Protein AF-A0A8X6MTG9-F1 (afdb_monomer_lite)

pLDDT: mean 82.73, std 16.09, range [35.12, 96.12]

Organism: Nephila pilipes (NCBI:txid299642)

Foldseek 3Di:
DDDDDPDDPDDDPPPPPPVCVVVDDDQDPVNLLVVQLVVLVVCVVVVPQLVVQVDPVNQVVVCVVPVPHDGDHSVCSVPVSVVVVVVVVVVVVCVVCPPFDWDKDKDWDADPVRFIKIWIWTDTPNDIDTDDIDGPRPDDPPPDPDD

Radius of gyration: 29.53 Å; chains: 1; bounding box: 69×65×100 Å

Structure (mmCIF, N/CA/C/O backbone):
data_AF-A0A8X6MTG9-F1
#
_entry.id   AF-A0A8X6MTG9-F1
#
loop_
_atom_site.group_PDB
_atom_site.id
_atom_site.type_symbol
_atom_site.label_atom_id
_atom_site.label_alt_id
_atom_site.label_comp_id
_atom_site.label_asym_id
_atom_site.label_entity_id
_atom_site.label_seq_id
_atom_site.pdbx_PDB_ins_code
_atom_site.Cartn_x
_atom_site.Cartn_y
_atom_site.Cartn_z
_atom_site.occupancy
_atom_site.B_iso_or_equiv
_atom_site.auth_seq_id
_atom_site.auth_comp_id
_atom_site.auth_asym_id
_atom_site.auth_atom_id
_atom_site.pdbx_PDB_model_num
ATOM 1 N N . MET A 1 1 ? 48.165 42.844 -64.597 1.00 48.34 1 MET A N 1
ATOM 2 C CA . MET A 1 1 ? 46.851 43.201 -64.030 1.00 48.34 1 MET A CA 1
ATOM 3 C C . MET A 1 1 ? 46.654 42.216 -62.898 1.00 48.34 1 MET A C 1
ATOM 5 O O . MET A 1 1 ? 46.800 41.034 -63.157 1.00 48.34 1 MET A O 1
ATOM 9 N N . MET 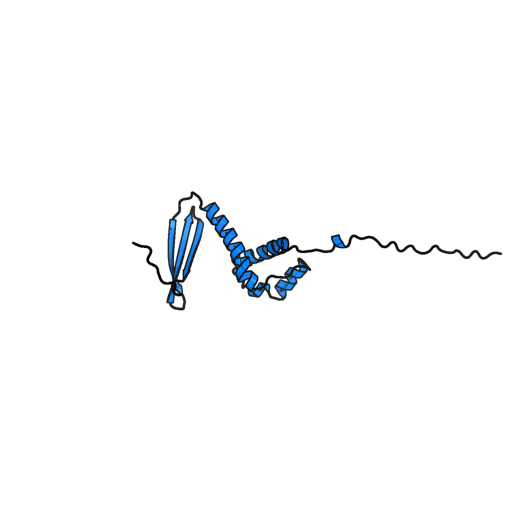A 1 2 ? 46.625 42.711 -61.663 1.00 45.50 2 MET A N 1
ATOM 10 C CA . MET A 1 2 ? 46.774 41.912 -60.443 1.00 45.50 2 MET A CA 1
ATOM 11 C C . MET A 1 2 ? 45.490 41.121 -60.178 1.00 45.50 2 MET A C 1
ATOM 13 O O . MET A 1 2 ? 44.421 41.724 -60.150 1.00 45.50 2 MET A O 1
ATOM 17 N N . ASP A 1 3 ? 45.612 39.810 -59.984 1.00 51.47 3 ASP A N 1
ATOM 18 C CA . ASP A 1 3 ? 44.542 38.969 -59.455 1.00 51.47 3 ASP A CA 1
ATOM 19 C C . ASP A 1 3 ? 44.603 39.057 -57.921 1.00 51.47 3 ASP A C 1
ATOM 21 O O . ASP A 1 3 ? 45.503 38.502 -57.291 1.00 51.47 3 ASP A O 1
ATOM 25 N N . GLU A 1 4 ? 43.699 39.836 -57.320 1.00 56.31 4 GLU A N 1
ATOM 26 C CA . GLU A 1 4 ? 43.497 39.862 -55.868 1.00 56.31 4 GLU A CA 1
ATOM 27 C C . GLU A 1 4 ? 42.765 38.584 -55.442 1.00 56.31 4 GLU A C 1
ATOM 29 O O . GLU A 1 4 ? 41.570 38.405 -55.682 1.00 56.31 4 GLU A O 1
ATOM 34 N N . GLU A 1 5 ? 43.504 37.684 -54.802 1.00 59.94 5 GLU A N 1
ATOM 35 C CA . GLU A 1 5 ? 42.965 36.522 -54.109 1.00 59.94 5 GLU A CA 1
ATOM 36 C C . GLU A 1 5 ? 42.205 37.012 -52.862 1.00 59.94 5 GLU A C 1
ATOM 38 O O . GLU A 1 5 ? 42.793 37.491 -51.891 1.00 59.94 5 GLU A O 1
ATOM 43 N N . VAL A 1 6 ? 40.871 36.970 -52.918 1.00 60.81 6 VAL A N 1
ATOM 44 C CA . VAL A 1 6 ? 39.993 37.369 -51.809 1.00 60.81 6 VAL A CA 1
ATOM 45 C C . VAL A 1 6 ? 40.037 36.282 -50.734 1.00 60.81 6 VAL A C 1
ATOM 47 O O . VAL A 1 6 ? 39.264 35.324 -50.769 1.00 60.81 6 VAL A O 1
ATOM 50 N N . ASP A 1 7 ? 40.954 36.439 -49.782 1.00 63.47 7 ASP A N 1
ATOM 51 C CA . ASP A 1 7 ? 41.062 35.595 -48.593 1.00 63.47 7 ASP A CA 1
ATOM 52 C C . ASP A 1 7 ? 39.815 35.783 -47.710 1.00 63.47 7 ASP A C 1
ATOM 54 O O . ASP A 1 7 ? 39.598 36.834 -47.096 1.00 63.47 7 ASP A O 1
ATOM 58 N N . GLN A 1 8 ? 38.931 34.782 -47.696 1.00 63.22 8 GLN A N 1
ATOM 59 C CA . GLN A 1 8 ? 37.778 34.794 -46.803 1.00 63.22 8 GLN A CA 1
ATOM 60 C C . GLN A 1 8 ? 38.242 34.466 -45.379 1.00 63.22 8 GLN A C 1
ATOM 62 O O . GLN A 1 8 ? 38.876 33.432 -45.165 1.00 63.22 8 GLN A O 1
ATOM 67 N N . PRO A 1 9 ? 37.891 35.289 -44.373 1.00 69.06 9 PRO A N 1
ATOM 68 C CA . PRO A 1 9 ? 38.322 35.047 -43.006 1.00 69.06 9 PRO A CA 1
ATOM 69 C C . PRO A 1 9 ? 37.755 33.718 -42.481 1.00 69.06 9 PRO A C 1
ATOM 71 O O . PRO A 1 9 ? 36.637 33.332 -42.841 1.00 69.06 9 PRO A O 1
ATOM 74 N N . PRO A 1 10 ? 38.482 33.026 -41.584 1.00 66.38 10 PRO A N 1
ATOM 75 C CA . PRO A 1 10 ? 38.075 31.724 -41.081 1.00 66.38 10 PRO A CA 1
ATOM 76 C C . PRO A 1 10 ? 36.700 31.807 -40.414 1.00 66.38 10 PRO A C 1
ATOM 78 O O . PRO A 1 10 ? 36.453 32.654 -39.549 1.00 66.38 10 PRO A O 1
ATOM 81 N N . VAL A 1 11 ? 35.805 30.897 -40.807 1.00 68.06 11 VAL A N 1
ATOM 82 C CA . VAL A 1 11 ? 34.475 30.746 -40.212 1.00 68.06 11 VAL A CA 1
ATOM 83 C C . VAL A 1 11 ? 34.642 30.477 -38.715 1.00 68.06 11 VAL A C 1
ATOM 85 O O . VAL A 1 11 ? 35.087 29.406 -38.301 1.00 68.06 11 VAL A O 1
ATOM 88 N N . LYS A 1 12 ? 34.289 31.458 -37.879 1.00 58.94 12 LYS A N 1
ATOM 89 C CA . LYS A 1 12 ? 34.270 31.293 -36.423 1.00 58.94 12 LYS A CA 1
ATOM 90 C C . LYS A 1 12 ? 33.113 30.369 -36.047 1.00 58.94 12 LYS A C 1
ATOM 92 O O . LYS A 1 12 ? 31.967 30.808 -35.986 1.00 58.94 12 LYS A O 1
ATOM 97 N N . ILE A 1 13 ? 33.411 29.104 -35.755 1.00 64.38 13 ILE A N 1
ATOM 98 C CA . ILE A 1 13 ? 32.462 28.219 -35.073 1.00 64.38 13 ILE A CA 1
ATOM 99 C C . ILE A 1 13 ? 32.323 28.740 -33.642 1.00 64.38 13 ILE A C 1
ATOM 101 O O . ILE A 1 13 ? 33.181 28.515 -32.790 1.00 64.38 13 ILE A O 1
ATOM 105 N N . GLN A 1 14 ? 31.257 29.493 -33.383 1.00 59.28 14 GLN A N 1
ATOM 106 C CA . GLN A 1 14 ? 30.886 29.862 -32.024 1.00 59.28 14 GLN A CA 1
ATOM 107 C C . GLN A 1 14 ? 30.313 28.616 -31.345 1.00 59.28 14 GLN A C 1
ATOM 109 O O . GLN A 1 14 ? 29.169 28.229 -31.578 1.00 59.28 14 GLN A O 1
ATOM 114 N N . CYS A 1 15 ? 31.124 27.968 -30.511 1.00 57.88 15 CYS A N 1
ATOM 115 C CA . CYS A 1 15 ? 30.634 26.978 -29.565 1.00 57.88 15 CYS A CA 1
ATOM 116 C C . CYS A 1 15 ? 29.654 27.691 -28.627 1.00 57.88 15 CYS A C 1
ATOM 118 O O . CYS A 1 15 ? 30.066 28.463 -27.764 1.00 57.88 15 CYS A O 1
ATOM 120 N N . LEU A 1 16 ? 28.352 27.482 -28.826 1.00 61.88 16 LEU A N 1
ATOM 121 C CA . LEU A 1 16 ? 27.335 27.917 -27.877 1.00 61.88 16 LEU A CA 1
ATOM 122 C C . LEU A 1 16 ? 27.675 27.277 -26.529 1.00 61.88 16 LEU A C 1
ATOM 124 O O . LEU A 1 16 ? 27.559 26.060 -26.380 1.00 61.88 16 LEU A O 1
ATOM 128 N N . GLU A 1 17 ? 28.070 28.084 -25.544 1.00 62.69 17 GLU A N 1
ATOM 129 C CA . GLU A 1 17 ? 28.156 27.675 -24.140 1.00 62.69 17 GLU A CA 1
ATOM 130 C C . GLU A 1 17 ? 26.734 27.460 -23.595 1.00 62.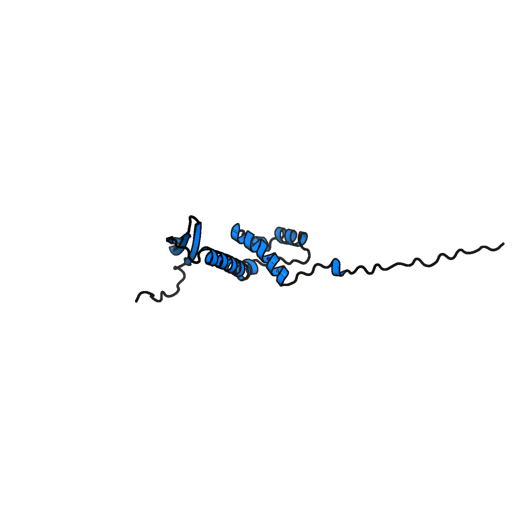69 17 GLU A C 1
ATOM 132 O O . GLU A 1 17 ? 26.223 28.158 -22.719 1.00 62.69 17 GLU A O 1
ATOM 137 N N . GLY A 1 18 ? 26.023 26.496 -24.175 1.00 64.06 18 GLY A N 1
ATOM 138 C CA . GLY A 1 18 ? 24.754 26.034 -23.668 1.00 64.06 18 GLY A CA 1
ATOM 139 C C . GLY A 1 18 ? 25.030 25.346 -22.346 1.00 64.06 18 GLY A C 1
ATOM 140 O O . GLY A 1 18 ? 25.657 24.294 -22.317 1.00 64.06 18 GLY A O 1
ATOM 141 N N . ASN A 1 19 ? 24.570 25.932 -21.244 1.00 69.31 19 ASN A N 1
ATOM 142 C CA . ASN A 1 19 ? 24.635 25.299 -19.936 1.00 69.31 19 ASN A CA 1
ATOM 143 C C . ASN A 1 19 ? 23.823 23.989 -19.964 1.00 69.31 19 ASN A C 1
ATOM 145 O O . ASN A 1 19 ? 22.620 23.991 -19.703 1.00 69.31 19 ASN A O 1
ATOM 149 N N . ILE A 1 20 ? 24.485 22.878 -20.311 1.00 75.94 20 ILE A N 1
ATOM 150 C CA . ILE A 1 20 ? 23.899 21.539 -20.493 1.00 75.94 20 ILE A CA 1
ATOM 151 C C . ILE A 1 20 ? 23.111 21.122 -19.246 1.00 75.94 20 ILE A C 1
ATOM 153 O O . ILE A 1 20 ? 22.115 20.411 -19.350 1.00 75.94 20 ILE A O 1
ATOM 157 N N . LYS A 1 21 ? 23.482 21.638 -18.064 1.00 68.69 21 LYS A N 1
ATOM 158 C CA . LYS A 1 21 ? 22.801 21.355 -16.794 1.00 68.69 21 LYS A CA 1
ATOM 159 C C . LYS A 1 21 ? 21.302 21.665 -16.833 1.00 68.69 21 LYS A C 1
ATOM 161 O O . LYS A 1 21 ? 20.559 20.974 -16.148 1.00 68.69 21 LYS A O 1
ATOM 166 N N . LYS A 1 22 ? 20.843 22.628 -17.648 1.00 64.50 22 LYS A N 1
ATOM 167 C CA . LYS A 1 22 ? 19.405 22.942 -17.785 1.00 64.50 22 LYS A CA 1
ATOM 168 C C . LYS A 1 22 ? 18.595 21.838 -18.477 1.00 64.50 22 LYS A C 1
ATOM 170 O O . LYS A 1 22 ? 17.380 21.806 -18.345 1.00 64.50 22 LYS A O 1
ATOM 175 N N . PHE A 1 23 ? 19.269 20.943 -19.195 1.00 70.69 23 PHE A N 1
ATOM 176 C CA . PHE A 1 23 ? 18.669 19.814 -19.907 1.00 70.69 23 PHE A CA 1
ATOM 177 C C . PHE A 1 23 ? 18.895 18.471 -19.194 1.00 70.69 23 PHE A C 1
ATOM 179 O O . PHE A 1 23 ? 18.397 17.445 -19.644 1.00 70.69 23 PHE A O 1
ATOM 186 N N . ILE A 1 24 ? 19.635 18.458 -18.078 1.00 72.44 24 ILE A N 1
ATOM 187 C CA . ILE A 1 24 ? 19.892 17.252 -17.286 1.00 72.44 24 ILE A CA 1
ATOM 188 C C . ILE A 1 24 ? 18.896 17.211 -16.125 1.00 72.44 24 ILE A C 1
ATOM 190 O O . ILE A 1 24 ? 19.071 17.886 -15.110 1.00 72.44 24 ILE A O 1
ATOM 194 N N . SER A 1 25 ? 17.866 16.374 -16.238 1.00 69.38 25 SER A N 1
ATOM 195 C CA . SER A 1 25 ? 16.936 16.107 -15.137 1.00 69.38 25 SER A CA 1
ATOM 196 C C . SER A 1 25 ? 17.552 15.126 -14.136 1.00 69.38 25 SER A C 1
ATOM 198 O O . SER A 1 25 ? 17.525 13.911 -14.340 1.00 69.38 25 SER A O 1
ATOM 200 N N . LYS A 1 26 ? 18.094 15.641 -13.028 1.00 78.50 26 LYS A N 1
ATOM 201 C CA . LYS A 1 26 ? 18.485 14.816 -11.875 1.00 78.50 26 LYS A CA 1
ATOM 202 C C . LYS A 1 26 ? 17.278 14.598 -10.967 1.00 78.50 26 LYS A C 1
ATOM 204 O O . LYS A 1 26 ? 16.534 15.535 -10.695 1.00 78.50 26 LYS A O 1
ATOM 209 N N . THR A 1 27 ? 17.076 13.365 -10.522 1.00 82.19 27 THR A N 1
ATOM 210 C CA . THR A 1 27 ? 16.087 13.026 -9.493 1.00 82.19 27 THR A CA 1
ATOM 211 C C . THR A 1 27 ? 16.844 12.920 -8.182 1.00 82.19 27 THR A C 1
ATOM 213 O O . THR A 1 27 ? 17.723 12.067 -8.072 1.00 82.19 27 THR A O 1
ATOM 216 N N . SER A 1 28 ? 16.577 13.819 -7.234 1.00 86.50 28 SER A N 1
ATOM 217 C CA . SER A 1 28 ? 17.093 13.642 -5.875 1.00 86.50 28 SER A CA 1
ATOM 218 C C . SER A 1 28 ? 16.329 12.517 -5.173 1.00 86.50 28 SER A C 1
ATOM 220 O O . SER A 1 28 ? 15.220 12.175 -5.583 1.00 86.50 28 SER A O 1
ATOM 222 N N . ASP A 1 29 ? 16.875 11.967 -4.091 1.00 85.81 29 ASP A N 1
ATOM 223 C CA . ASP A 1 29 ? 16.191 10.908 -3.334 1.00 85.81 29 ASP A CA 1
ATOM 224 C C . ASP A 1 29 ? 14.838 11.376 -2.775 1.00 85.81 29 ASP A C 1
ATOM 226 O O . ASP A 1 29 ? 13.873 10.615 -2.737 1.00 85.81 29 ASP A O 1
ATOM 230 N N . LYS A 1 30 ? 14.736 12.665 -2.417 1.00 87.50 30 LYS A N 1
ATOM 231 C CA . LYS A 1 30 ? 13.477 13.284 -1.978 1.00 87.50 30 LYS A CA 1
ATOM 232 C C . LYS A 1 30 ? 12.454 13.345 -3.107 1.00 87.50 30 LYS A C 1
ATOM 234 O O . LYS A 1 30 ? 11.295 12.997 -2.897 1.00 87.50 30 LYS A O 1
ATOM 239 N N . ASP A 1 31 ? 12.884 13.754 -4.301 1.00 88.12 31 ASP A N 1
ATOM 240 C CA . ASP A 1 31 ? 12.002 13.796 -5.470 1.00 88.12 31 ASP A CA 1
ATOM 241 C C . ASP A 1 31 ? 11.555 12.387 -5.855 1.00 88.12 31 ASP A C 1
ATOM 243 O O . ASP A 1 31 ? 10.386 12.183 -6.167 1.00 88.12 31 ASP A O 1
ATOM 247 N N . LYS A 1 32 ? 12.463 11.403 -5.784 1.00 90.12 32 LYS A N 1
ATOM 248 C CA . LYS A 1 32 ? 12.143 9.997 -6.044 1.00 90.12 32 LYS A CA 1
ATOM 249 C C . LYS A 1 32 ? 11.046 9.516 -5.100 1.00 90.12 32 LYS A C 1
ATOM 251 O O . LYS A 1 32 ? 10.047 8.995 -5.575 1.00 90.12 32 LYS A O 1
ATOM 256 N N . MET A 1 33 ? 11.193 9.754 -3.798 1.00 90.94 33 MET A N 1
ATOM 257 C CA . MET A 1 33 ? 10.192 9.350 -2.809 1.00 90.94 33 MET A CA 1
ATOM 258 C C . MET A 1 33 ? 8.817 9.974 -3.091 1.00 90.94 33 MET A C 1
ATOM 260 O O . MET A 1 33 ? 7.807 9.279 -3.037 1.00 90.94 33 MET A O 1
ATOM 264 N N . MET A 1 34 ? 8.764 11.261 -3.445 1.00 90.75 34 MET A N 1
ATOM 265 C CA . MET A 1 34 ? 7.504 11.926 -3.808 1.00 90.75 34 MET A CA 1
ATOM 266 C C . MET A 1 34 ? 6.876 11.331 -5.074 1.00 90.75 34 MET A C 1
ATOM 268 O O . MET A 1 34 ? 5.662 11.132 -5.129 1.00 90.75 34 MET A O 1
ATOM 272 N N . ILE A 1 35 ? 7.701 11.037 -6.083 1.00 92.38 35 ILE A N 1
ATOM 273 C CA . ILE A 1 35 ? 7.256 10.432 -7.341 1.00 92.38 35 ILE A CA 1
ATOM 274 C C . ILE A 1 35 ? 6.784 8.992 -7.120 1.00 92.38 35 ILE A C 1
ATOM 276 O O . ILE A 1 35 ? 5.808 8.608 -7.747 1.00 92.38 35 ILE A O 1
ATOM 280 N N . ASP A 1 36 ? 7.419 8.223 -6.233 1.00 93.75 36 ASP A N 1
ATOM 281 C CA . ASP A 1 36 ? 7.041 6.839 -5.911 1.00 93.75 36 ASP A CA 1
ATOM 282 C C . ASP A 1 36 ? 5.744 6.762 -5.089 1.00 93.75 36 ASP A C 1
ATOM 284 O O . ASP A 1 36 ? 4.932 5.855 -5.279 1.00 93.75 36 ASP A O 1
ATOM 288 N N . LEU A 1 37 ? 5.505 7.732 -4.199 1.00 95.00 37 LEU A N 1
ATOM 289 C CA . LEU A 1 37 ? 4.300 7.767 -3.362 1.00 95.00 37 LEU A CA 1
ATOM 290 C C . LEU A 1 37 ? 3.013 7.985 -4.169 1.00 95.00 37 LEU A C 1
ATOM 292 O O . LEU A 1 37 ? 1.963 7.453 -3.806 1.00 95.00 37 LEU A O 1
ATOM 296 N N . ALA A 1 38 ? 3.064 8.755 -5.257 1.00 93.00 38 ALA A N 1
ATOM 297 C CA . ALA A 1 38 ? 1.893 9.033 -6.091 1.00 93.00 38 ALA A CA 1
ATOM 298 C C . ALA A 1 38 ? 1.265 7.768 -6.731 1.00 93.00 38 ALA A C 1
ATOM 300 O O . ALA A 1 38 ? 0.065 7.530 -6.534 1.00 93.00 38 ALA A O 1
ATOM 301 N N . PRO A 1 39 ? 2.017 6.918 -7.457 1.00 93.19 39 PRO A N 1
ATOM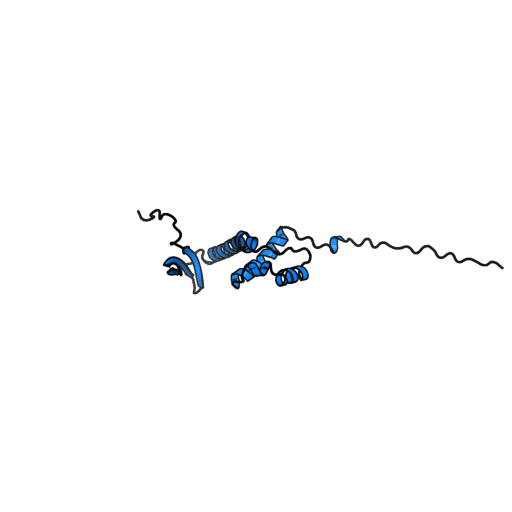 302 C CA . PRO A 1 39 ? 1.499 5.651 -7.944 1.00 93.19 39 PRO A CA 1
ATOM 303 C C . PRO A 1 39 ? 1.217 4.680 -6.797 1.00 93.19 39 PRO A C 1
ATOM 305 O O . PRO A 1 39 ? 0.200 4.002 -6.870 1.00 93.19 39 PRO A O 1
ATOM 308 N N . ALA A 1 40 ? 2.004 4.655 -5.712 1.00 95.94 40 ALA A N 1
ATOM 309 C CA . ALA A 1 40 ? 1.718 3.796 -4.556 1.00 95.94 40 ALA A CA 1
ATOM 310 C C . ALA A 1 40 ? 0.306 4.024 -3.993 1.00 95.94 40 ALA A C 1
ATOM 312 O O . ALA A 1 40 ? -0.474 3.080 -3.874 1.00 95.94 40 ALA A O 1
ATOM 313 N N . LYS A 1 41 ? -0.083 5.287 -3.765 1.00 95.50 41 LYS A N 1
ATOM 314 C CA . LYS A 1 41 ? -1.447 5.645 -3.333 1.00 95.50 41 LYS A CA 1
ATOM 315 C C . LYS A 1 41 ? -2.518 5.131 -4.294 1.00 95.50 41 LYS A C 1
ATOM 317 O O . LYS A 1 41 ? -3.541 4.617 -3.851 1.00 95.50 41 LYS A O 1
ATOM 322 N N . THR A 1 42 ? -2.274 5.245 -5.598 1.00 94.75 42 THR A N 1
ATOM 323 C CA . THR A 1 42 ? -3.205 4.765 -6.631 1.00 94.75 42 THR A CA 1
ATOM 324 C C . THR A 1 42 ? -3.313 3.242 -6.610 1.00 94.75 42 THR A C 1
ATOM 326 O O . THR A 1 42 ? -4.413 2.700 -6.671 1.00 94.75 42 THR A O 1
ATOM 329 N N . PHE A 1 43 ? -2.186 2.542 -6.480 1.00 96.12 43 PHE A N 1
ATOM 330 C CA . PHE A 1 43 ? -2.154 1.085 -6.433 1.00 96.12 43 PHE A CA 1
ATOM 331 C C . PHE A 1 43 ? -2.932 0.554 -5.231 1.00 96.12 43 PHE A C 1
ATOM 333 O O . PHE A 1 43 ? -3.725 -0.369 -5.396 1.00 96.12 43 PHE A O 1
ATOM 340 N N . TYR A 1 44 ? -2.773 1.164 -4.056 1.00 95.38 44 TYR A N 1
ATOM 341 C CA . TYR A 1 44 ? -3.509 0.747 -2.861 1.00 95.38 44 TYR A CA 1
ATOM 342 C C . TYR A 1 44 ? -4.997 1.083 -2.960 1.00 95.38 44 TYR A C 1
ATOM 344 O O . TYR A 1 44 ? -5.832 0.228 -2.678 1.00 95.38 44 TYR A O 1
ATOM 352 N N . ALA A 1 45 ? -5.347 2.286 -3.426 1.00 92.56 45 ALA A N 1
ATOM 353 C CA . ALA A 1 45 ? -6.743 2.701 -3.571 1.00 92.56 45 ALA A CA 1
ATOM 354 C C . ALA A 1 45 ? -7.517 1.848 -4.589 1.00 92.56 45 ALA A C 1
ATOM 356 O O . ALA A 1 45 ? -8.703 1.584 -4.405 1.00 92.56 45 ALA A O 1
ATOM 357 N N . CYS A 1 46 ? -6.853 1.411 -5.661 1.00 95.62 46 CYS A N 1
ATOM 358 C CA . CYS A 1 46 ? -7.467 0.632 -6.735 1.00 95.62 46 CYS A CA 1
ATOM 359 C C . CYS A 1 46 ? -7.195 -0.877 -6.633 1.00 95.62 46 CYS A C 1
ATOM 361 O O . CYS A 1 46 ? -7.549 -1.607 -7.558 1.00 95.62 46 CYS A O 1
ATOM 363 N N . ASN A 1 47 ? -6.567 -1.345 -5.548 1.00 93.62 47 ASN A N 1
ATOM 364 C CA . ASN A 1 47 ? -6.167 -2.742 -5.358 1.00 93.62 47 ASN A CA 1
ATOM 365 C C . ASN A 1 47 ? -5.393 -3.319 -6.567 1.00 93.62 47 ASN A C 1
ATOM 367 O O . ASN A 1 47 ? -5.661 -4.423 -7.046 1.00 93.62 47 ASN A O 1
ATOM 371 N N . ILE A 1 48 ? -4.458 -2.535 -7.110 1.00 95.56 48 ILE A N 1
ATOM 372 C CA . ILE A 1 48 ? -3.643 -2.930 -8.262 1.00 95.56 48 ILE A CA 1
ATOM 373 C C . ILE A 1 48 ? -2.534 -3.873 -7.778 1.00 95.56 48 ILE A C 1
ATOM 375 O O . ILE A 1 48 ? -1.785 -3.506 -6.867 1.00 95.56 48 ILE A O 1
ATOM 379 N N . PRO A 1 49 ? -2.355 -5.054 -8.403 1.00 95.12 49 PRO A N 1
ATOM 380 C CA . PRO A 1 49 ? -1.273 -5.965 -8.052 1.00 95.12 49 PRO A CA 1
ATOM 381 C C . PRO A 1 49 ? 0.098 -5.293 -8.164 1.00 95.12 49 PRO A C 1
ATOM 383 O O . PRO A 1 49 ? 0.428 -4.698 -9.191 1.00 95.12 49 PRO A O 1
ATOM 386 N N . PHE A 1 50 ? 0.941 -5.450 -7.143 1.00 94.88 50 PHE A N 1
ATOM 387 C CA . PHE A 1 50 ? 2.257 -4.800 -7.104 1.00 94.88 50 PHE A CA 1
ATOM 388 C C . PHE A 1 50 ? 3.166 -5.224 -8.260 1.00 94.88 50 PHE A C 1
ATOM 390 O O . PHE A 1 50 ? 3.961 -4.419 -8.726 1.00 94.88 50 PHE A O 1
ATOM 397 N N . ALA A 1 51 ? 2.982 -6.427 -8.813 1.00 94.75 51 ALA A N 1
ATOM 398 C CA . ALA A 1 51 ? 3.701 -6.895 -9.999 1.00 94.75 51 ALA A CA 1
ATOM 399 C C . ALA A 1 51 ? 3.553 -5.965 -11.225 1.00 94.75 51 ALA A C 1
ATOM 401 O O . ALA A 1 51 ? 4.431 -5.938 -12.088 1.00 94.75 51 ALA A O 1
ATOM 402 N N . VAL A 1 52 ? 2.481 -5.163 -11.302 1.00 95.19 52 VAL A N 1
ATOM 403 C CA . VAL A 1 52 ? 2.271 -4.198 -12.396 1.00 95.19 52 VAL A CA 1
ATOM 404 C C . VAL A 1 52 ? 3.401 -3.167 -12.458 1.00 95.19 52 VAL A C 1
ATOM 406 O O . VAL A 1 52 ? 3.782 -2.755 -13.553 1.00 95.19 52 VAL A O 1
ATOM 409 N N . VAL A 1 53 ? 3.991 -2.800 -11.319 1.00 94.62 53 VAL A N 1
ATOM 410 C CA . VAL A 1 53 ? 5.055 -1.787 -11.226 1.00 94.62 53 VAL A CA 1
ATOM 411 C C . VAL A 1 53 ? 6.363 -2.218 -11.912 1.00 94.62 53 VAL A C 1
ATOM 413 O O . VAL A 1 53 ? 7.182 -1.388 -12.314 1.00 94.62 53 VAL A O 1
ATOM 416 N N . GLU A 1 54 ? 6.548 -3.529 -12.078 1.00 93.44 54 GLU A N 1
ATOM 417 C CA . GLU A 1 54 ? 7.712 -4.137 -12.729 1.00 93.44 54 GLU A CA 1
ATOM 418 C C . GLU A 1 54 ? 7.439 -4.501 -14.196 1.00 93.44 54 GLU A C 1
ATOM 420 O O . GLU A 1 54 ? 8.367 -4.858 -14.928 1.00 93.44 54 GLU A O 1
ATOM 425 N N . SER A 1 55 ? 6.187 -4.370 -14.649 1.00 95.06 55 SER A N 1
ATOM 426 C CA . SER A 1 55 ? 5.805 -4.634 -16.036 1.00 95.06 55 SER A CA 1
ATOM 427 C C . SER A 1 55 ? 6.510 -3.689 -17.011 1.00 95.06 55 SER A C 1
ATOM 429 O O . SER A 1 55 ? 6.784 -2.523 -16.711 1.00 95.06 55 SER A O 1
ATOM 431 N N . GLU A 1 56 ? 6.772 -4.177 -18.224 1.00 94.75 56 GLU A N 1
ATOM 432 C CA . GLU A 1 56 ? 7.393 -3.368 -19.274 1.00 94.75 56 GLU A CA 1
ATOM 433 C C . GLU A 1 56 ? 6.532 -2.149 -19.631 1.00 94.75 56 GLU A C 1
ATOM 435 O O . GLU A 1 56 ? 7.051 -1.045 -19.773 1.00 94.75 56 GLU A O 1
ATOM 440 N N . SER A 1 57 ? 5.207 -2.314 -19.680 1.00 93.75 57 SER A N 1
ATOM 441 C CA . SER A 1 57 ? 4.269 -1.222 -19.952 1.00 93.75 57 SER A CA 1
ATOM 442 C C . SER A 1 57 ? 4.369 -0.101 -18.915 1.00 93.75 57 SER A C 1
ATOM 444 O O . SER A 1 57 ? 4.431 1.071 -19.289 1.00 93.75 57 SER A O 1
ATOM 446 N N . TYR A 1 58 ? 4.442 -0.440 -17.624 1.00 93.88 58 TYR A N 1
ATOM 447 C CA . TYR A 1 58 ? 4.595 0.556 -16.563 1.00 93.88 58 TYR A CA 1
ATOM 448 C C . TYR A 1 58 ? 5.975 1.223 -16.605 1.00 93.88 58 TYR A C 1
ATOM 450 O O . TYR A 1 58 ? 6.092 2.445 -16.500 1.00 93.88 58 TYR A O 1
ATOM 458 N N . ARG A 1 59 ? 7.037 0.449 -16.845 1.00 92.06 59 ARG A N 1
ATOM 459 C CA . ARG A 1 59 ? 8.393 0.996 -17.003 1.00 92.06 59 ARG A CA 1
ATOM 460 C C . ARG A 1 59 ? 8.472 1.965 -18.182 1.00 92.06 59 ARG A C 1
ATOM 462 O O . ARG A 1 59 ? 8.998 3.062 -18.016 1.00 92.06 59 ARG A O 1
ATOM 469 N N . ASN A 1 60 ? 7.881 1.618 -19.322 1.00 92.94 60 ASN A N 1
ATOM 470 C CA . ASN A 1 60 ? 7.815 2.485 -20.497 1.00 92.94 60 ASN A CA 1
ATOM 471 C C . ASN A 1 60 ? 7.027 3.766 -20.208 1.00 92.94 60 ASN A C 1
ATOM 473 O O . ASN A 1 60 ? 7.506 4.853 -20.527 1.00 92.94 60 ASN A O 1
ATOM 477 N N . LEU A 1 61 ? 5.875 3.662 -19.536 1.00 93.31 61 LEU A N 1
ATOM 478 C CA . LEU A 1 61 ? 5.103 4.823 -19.084 1.00 93.31 61 LEU A CA 1
ATOM 479 C C . LEU A 1 61 ? 5.965 5.762 -18.231 1.00 93.31 61 LEU A C 1
ATOM 481 O O . LEU A 1 61 ? 6.069 6.953 -18.521 1.00 93.31 61 LEU A O 1
ATOM 485 N N . THR A 1 62 ? 6.615 5.229 -17.197 1.00 91.12 62 THR A N 1
ATOM 486 C CA . THR A 1 62 ? 7.433 6.049 -16.293 1.00 91.12 62 THR A CA 1
ATOM 487 C C . THR A 1 62 ? 8.653 6.656 -16.986 1.00 91.12 62 THR A C 1
ATOM 489 O O . THR A 1 62 ? 9.013 7.790 -16.681 1.00 91.12 62 THR A O 1
ATOM 492 N N . HIS A 1 63 ? 9.239 5.967 -17.970 1.00 89.06 63 HIS A N 1
ATOM 493 C CA . HIS A 1 63 ? 10.356 6.480 -18.762 1.00 89.06 63 HIS A CA 1
ATOM 494 C C . HIS A 1 63 ? 9.936 7.625 -19.695 1.00 89.06 63 HIS A C 1
ATOM 496 O O . HIS A 1 63 ? 10.651 8.622 -19.791 1.00 89.06 63 HIS A O 1
ATOM 502 N N . ILE A 1 64 ? 8.756 7.520 -20.324 1.00 90.25 64 ILE A N 1
ATOM 503 C CA . ILE A 1 64 ? 8.161 8.597 -21.135 1.00 90.25 64 ILE A CA 1
ATOM 504 C C . ILE A 1 64 ? 7.898 9.833 -20.271 1.00 90.25 64 ILE A C 1
ATOM 506 O O . ILE A 1 64 ? 8.196 10.951 -20.686 1.00 90.25 64 ILE A O 1
ATOM 510 N N . LEU A 1 65 ? 7.367 9.640 -19.060 1.00 89.19 65 LEU A N 1
ATOM 511 C CA . LEU A 1 65 ? 7.112 10.739 -18.128 1.00 89.19 65 LEU A CA 1
ATOM 512 C C . LEU A 1 65 ? 8.413 11.347 -17.587 1.00 89.19 65 LEU A C 1
ATOM 514 O O . LEU A 1 65 ? 8.506 12.564 -17.417 1.00 89.19 65 LEU A O 1
ATOM 518 N N . ARG A 1 66 ? 9.420 10.516 -17.294 1.00 86.94 66 ARG A N 1
ATOM 519 C CA . ARG A 1 66 ? 10.701 10.952 -16.736 1.00 86.94 66 ARG A CA 1
ATOM 520 C C . ARG A 1 66 ? 11.822 9.953 -17.028 1.00 86.94 66 ARG A C 1
ATOM 522 O O . ARG A 1 66 ? 11.988 8.955 -16.337 1.00 86.94 66 ARG A O 1
ATOM 529 N N . LEU A 1 67 ? 12.690 10.307 -17.975 1.00 84.62 67 LEU A N 1
ATOM 530 C CA . LEU A 1 67 ? 13.777 9.441 -18.456 1.00 84.62 67 LEU A CA 1
ATOM 531 C C . LEU A 1 67 ? 14.725 8.928 -17.356 1.00 84.62 67 LEU A C 1
ATOM 533 O O . LEU A 1 67 ? 15.172 7.786 -17.415 1.00 84.62 67 LEU A O 1
ATOM 537 N N . SER A 1 68 ? 15.044 9.760 -16.356 1.00 83.25 68 SER A N 1
ATOM 538 C CA . SER A 1 68 ? 15.968 9.414 -15.261 1.00 83.25 68 SER A CA 1
ATOM 539 C C . SER A 1 68 ? 15.300 8.720 -14.074 1.00 83.25 68 SER A C 1
ATOM 541 O O . SER A 1 68 ? 15.957 8.460 -13.063 1.00 83.25 68 SER A O 1
ATOM 543 N N . PHE A 1 69 ? 13.998 8.455 -14.154 1.00 85.88 69 PHE A N 1
ATOM 544 C CA . PHE A 1 69 ? 13.270 7.776 -13.098 1.00 85.88 69 PHE A CA 1
ATOM 545 C C . PHE A 1 69 ? 13.399 6.261 -13.237 1.00 85.88 69 PHE A C 1
ATOM 547 O O . PHE A 1 69 ? 13.240 5.692 -14.317 1.00 85.88 69 PHE A O 1
ATOM 554 N N . LYS A 1 70 ? 13.667 5.606 -12.109 1.00 87.81 70 LYS A N 1
ATOM 555 C CA . LYS A 1 70 ? 13.641 4.155 -11.995 1.00 87.81 70 LYS A CA 1
ATOM 556 C C . LYS A 1 70 ? 12.424 3.774 -11.165 1.00 87.81 70 LYS A C 1
ATOM 558 O O . LYS A 1 70 ? 12.354 4.156 -10.000 1.00 87.81 70 LYS A O 1
ATOM 563 N N . SER A 1 71 ? 11.526 3.014 -11.789 1.00 90.00 71 SER A N 1
ATOM 564 C CA . SER A 1 71 ? 10.342 2.439 -11.150 1.00 90.00 71 SER A CA 1
ATOM 565 C C . SER A 1 71 ? 10.702 1.714 -9.848 1.00 90.00 71 SER A C 1
ATOM 567 O O . SER A 1 71 ? 11.742 1.038 -9.824 1.00 90.00 71 SER A O 1
ATOM 569 N N . PRO A 1 72 ? 9.880 1.828 -8.789 1.00 93.06 72 PRO A N 1
ATOM 570 C CA . PRO A 1 72 ? 10.054 1.016 -7.598 1.00 93.06 72 PRO A CA 1
ATOM 571 C C . PRO A 1 72 ? 9.818 -0.460 -7.926 1.00 93.06 72 PRO A C 1
ATOM 573 O O . PRO A 1 72 ? 9.138 -0.811 -8.888 1.00 93.06 72 PRO A O 1
ATOM 576 N N . SER A 1 73 ? 10.418 -1.329 -7.129 1.00 94.00 73 SER A N 1
ATOM 577 C CA . SER A 1 73 ? 10.192 -2.771 -7.158 1.00 94.00 73 SER A CA 1
ATOM 578 C C . SER A 1 73 ? 8.903 -3.150 -6.435 1.00 94.00 73 SER A C 1
ATOM 580 O O . SER A 1 73 ? 8.392 -2.412 -5.591 1.00 94.00 73 SER A O 1
ATOM 582 N N . CYS A 1 74 ? 8.414 -4.358 -6.701 1.00 94.94 74 CYS A N 1
ATOM 583 C CA . CYS A 1 74 ? 7.280 -4.950 -5.998 1.00 94.94 74 CYS A CA 1
ATOM 584 C C . CYS A 1 74 ? 7.509 -4.971 -4.475 1.00 94.94 74 CYS A C 1
ATOM 586 O O . CYS A 1 74 ? 6.594 -4.699 -3.703 1.00 94.94 74 CYS A O 1
ATOM 588 N N . LYS A 1 75 ? 8.756 -5.198 -4.036 1.00 94.88 75 LYS A N 1
ATOM 589 C CA . LYS A 1 75 ? 9.134 -5.141 -2.619 1.00 94.88 75 LYS A CA 1
ATOM 590 C C . LYS A 1 75 ? 9.091 -3.720 -2.053 1.00 94.88 75 LYS A C 1
ATOM 592 O O . LYS A 1 75 ? 8.619 -3.524 -0.942 1.00 94.88 75 LYS A O 1
ATOM 597 N N . GLU A 1 76 ? 9.563 -2.726 -2.804 1.00 94.25 76 GLU A N 1
ATOM 598 C CA . GLU A 1 76 ? 9.467 -1.322 -2.379 1.00 94.25 76 GLU A CA 1
ATOM 599 C C . GLU A 1 76 ? 8.007 -0.863 -2.260 1.00 94.25 76 GLU A C 1
ATOM 601 O O . GLU A 1 76 ? 7.686 -0.098 -1.353 1.00 94.25 76 GLU A O 1
ATOM 606 N N . MET A 1 77 ? 7.124 -1.369 -3.128 1.00 95.44 77 MET A N 1
ATOM 607 C CA . MET A 1 77 ? 5.676 -1.175 -3.010 1.00 95.44 77 MET A CA 1
ATOM 608 C C . MET A 1 77 ? 5.116 -1.886 -1.771 1.00 95.44 77 MET A C 1
ATOM 610 O O . MET A 1 77 ? 4.365 -1.286 -1.020 1.00 95.44 77 MET A O 1
ATOM 614 N N . ALA A 1 78 ? 5.496 -3.139 -1.518 1.00 93.88 78 ALA A N 1
ATOM 615 C CA . ALA A 1 78 ? 4.948 -3.915 -0.405 1.00 93.88 78 ALA A CA 1
ATOM 616 C C . ALA A 1 78 ? 5.398 -3.438 0.986 1.00 93.88 78 ALA A C 1
ATOM 618 O O . ALA A 1 78 ? 4.621 -3.553 1.926 1.00 93.88 78 ALA A O 1
ATOM 619 N N . ASP A 1 79 ? 6.622 -2.914 1.108 1.00 93.31 79 ASP A N 1
ATOM 620 C CA . ASP A 1 79 ? 7.225 -2.575 2.401 1.00 93.31 79 ASP A CA 1
ATOM 621 C C . ASP A 1 79 ? 7.281 -1.036 2.617 1.00 93.31 79 ASP A C 1
ATOM 623 O O . ASP A 1 79 ? 6.324 -0.458 3.141 1.00 93.31 79 ASP A O 1
ATOM 627 N N . PRO A 1 80 ? 8.340 -0.300 2.206 1.00 94.62 80 PRO A N 1
ATOM 628 C CA . PRO A 1 80 ? 8.547 1.082 2.641 1.00 94.62 80 PRO A CA 1
ATOM 629 C C . PRO A 1 80 ? 7.483 2.063 2.133 1.00 94.62 80 PRO A C 1
ATOM 631 O O . PRO A 1 80 ? 7.159 3.027 2.830 1.00 94.62 80 PRO A O 1
ATOM 634 N N . LEU A 1 81 ? 6.944 1.860 0.925 1.00 95.31 81 LEU A N 1
ATOM 635 C CA . LEU A 1 81 ? 5.906 2.740 0.382 1.00 95.31 81 LEU A CA 1
ATOM 636 C C . LEU A 1 81 ? 4.547 2.461 1.021 1.00 95.31 81 LEU A C 1
ATOM 638 O O . LEU A 1 81 ? 3.764 3.395 1.200 1.00 95.31 81 LEU A O 1
ATOM 642 N N . LEU A 1 82 ? 4.258 1.203 1.362 1.00 94.75 82 LEU A N 1
ATOM 643 C CA . LEU A 1 82 ? 3.033 0.841 2.065 1.00 94.75 82 LEU A CA 1
ATOM 644 C C . LEU A 1 82 ? 3.018 1.462 3.460 1.00 94.75 82 LEU A C 1
ATOM 646 O O . LEU A 1 82 ? 2.062 2.161 3.790 1.00 94.75 82 LEU A O 1
ATOM 650 N N . ASP A 1 83 ? 4.105 1.316 4.219 1.00 94.81 83 ASP A N 1
ATOM 651 C CA . ASP A 1 83 ? 4.247 1.926 5.545 1.00 94.81 83 ASP A CA 1
ATOM 652 C C . ASP A 1 83 ? 4.117 3.451 5.486 1.00 94.81 83 ASP A C 1
ATOM 654 O O . ASP A 1 83 ? 3.445 4.063 6.319 1.00 94.81 83 ASP A O 1
ATOM 658 N N . ALA A 1 84 ? 4.744 4.094 4.499 1.00 94.81 84 ALA A N 1
ATOM 659 C CA . ALA A 1 84 ? 4.675 5.543 4.347 1.00 94.81 84 ALA A CA 1
ATOM 660 C C . ALA A 1 84 ? 3.237 6.025 4.092 1.00 94.81 84 ALA A C 1
ATOM 662 O O . ALA A 1 84 ? 2.776 6.955 4.758 1.00 94.81 84 ALA A O 1
ATOM 663 N N . VAL A 1 85 ? 2.513 5.377 3.172 1.00 94.81 85 VAL A N 1
ATOM 664 C CA . VAL A 1 85 ? 1.117 5.731 2.874 1.00 94.81 85 VAL A CA 1
ATOM 665 C C . VAL A 1 85 ? 0.199 5.383 4.044 1.00 94.81 85 VAL A C 1
ATOM 667 O O . VAL A 1 85 ? -0.664 6.186 4.392 1.00 94.81 85 VAL A O 1
ATOM 670 N N . TYR A 1 86 ? 0.401 4.235 4.691 1.00 92.88 86 TYR A N 1
ATOM 671 C CA . TYR A 1 86 ? -0.366 3.832 5.867 1.00 92.88 86 TYR A CA 1
ATOM 672 C C . TYR A 1 86 ? -0.228 4.850 7.000 1.00 92.88 86 TYR A C 1
ATOM 674 O O . TYR A 1 86 ? -1.230 5.329 7.524 1.00 92.88 86 TYR A O 1
ATOM 682 N N . ASN A 1 87 ? 1.000 5.249 7.338 1.00 93.56 87 ASN A N 1
ATOM 683 C CA . ASN A 1 87 ? 1.251 6.230 8.393 1.00 93.56 87 ASN A CA 1
ATOM 684 C C . ASN A 1 87 ? 0.659 7.607 8.060 1.00 93.56 87 ASN A C 1
ATOM 686 O O . ASN A 1 87 ? 0.122 8.279 8.945 1.00 93.56 87 ASN A O 1
ATOM 690 N N . GLU A 1 88 ? 0.719 8.026 6.793 1.00 93.12 88 GLU A N 1
ATOM 691 C CA . GLU A 1 88 ? 0.071 9.256 6.328 1.00 93.12 88 GLU A CA 1
ATOM 692 C C . GLU A 1 88 ? -1.453 9.189 6.516 1.00 93.12 88 GLU A C 1
ATOM 694 O O . GLU A 1 88 ? -2.041 10.095 7.117 1.00 93.12 88 GLU A O 1
ATOM 699 N N . MET A 1 89 ? -2.086 8.106 6.056 1.00 90.19 89 MET A N 1
ATOM 700 C CA . MET A 1 89 ? -3.534 7.903 6.156 1.00 90.19 89 MET A CA 1
ATOM 701 C C . MET A 1 89 ? -3.990 7.773 7.607 1.00 90.19 89 MET A C 1
ATOM 703 O O . MET A 1 89 ? -4.936 8.446 8.011 1.00 90.19 89 MET A O 1
ATOM 707 N N . ASN A 1 90 ? -3.284 6.994 8.423 1.00 90.62 90 ASN A N 1
ATOM 708 C CA . ASN A 1 90 ? -3.578 6.861 9.845 1.00 90.62 90 ASN A CA 1
ATOM 709 C C . ASN A 1 90 ? -3.454 8.215 10.562 1.00 90.62 90 ASN A C 1
ATOM 711 O O . ASN A 1 90 ? -4.328 8.603 11.334 1.00 90.62 90 ASN A O 1
ATOM 715 N N . GLY A 1 91 ? -2.430 9.010 10.235 1.00 91.19 91 GLY A N 1
ATOM 716 C CA . GLY A 1 91 ? -2.287 10.370 10.754 1.00 91.19 91 GLY A CA 1
ATOM 717 C C . GLY A 1 91 ? -3.455 11.293 10.379 1.00 91.19 91 GLY A C 1
ATOM 718 O O . GLY A 1 91 ? -3.876 12.114 11.199 1.00 91.19 91 GLY A O 1
ATOM 719 N N . LEU A 1 92 ? -4.000 11.165 9.166 1.00 90.12 92 LEU A N 1
ATOM 720 C CA . LEU A 1 92 ? -5.198 11.892 8.725 1.00 90.12 92 LEU A CA 1
ATOM 721 C C . LEU A 1 92 ? -6.447 11.429 9.484 1.00 90.12 92 LEU A C 1
ATOM 723 O O . LEU A 1 92 ? -7.194 12.267 9.990 1.00 90.12 92 LEU A O 1
ATOM 727 N N . VAL A 1 93 ? -6.637 10.118 9.632 1.00 88.75 93 VAL A N 1
ATOM 728 C CA . VAL A 1 93 ? -7.749 9.531 10.392 1.00 88.75 93 VAL A CA 1
ATOM 729 C C . VAL A 1 93 ? -7.701 9.978 11.853 1.00 88.75 93 VAL A C 1
ATOM 731 O O . VAL A 1 93 ? -8.686 10.515 12.358 1.00 88.75 93 VAL A O 1
ATOM 734 N N . CYS A 1 94 ? -6.548 9.888 12.521 1.00 89.06 94 CYS A N 1
ATOM 735 C CA . CYS A 1 94 ? -6.384 10.362 13.896 1.00 89.06 94 CYS A CA 1
ATOM 736 C C . CYS A 1 94 ? -6.723 11.851 14.046 1.00 89.06 94 CYS A C 1
ATOM 738 O O . CYS A 1 94 ? -7.377 12.236 15.014 1.00 89.06 94 CYS A O 1
ATOM 740 N N . LYS A 1 95 ? -6.317 12.702 13.093 1.00 91.19 95 LYS A N 1
ATOM 741 C CA . LYS A 1 95 ? -6.694 14.128 13.088 1.00 91.19 95 LYS A CA 1
ATOM 742 C C . LYS A 1 95 ? -8.200 14.313 12.912 1.00 91.19 95 LYS A C 1
ATOM 744 O O . LYS A 1 95 ? -8.781 15.153 13.594 1.00 91.19 95 LYS A O 1
ATOM 749 N N . ASN A 1 96 ? -8.822 13.525 12.040 1.00 88.38 96 ASN A N 1
ATOM 750 C CA . ASN A 1 96 ? -10.249 13.610 11.750 1.00 88.38 96 ASN A CA 1
ATOM 751 C C . ASN A 1 96 ? -11.124 13.108 12.900 1.00 88.38 96 ASN A C 1
ATOM 753 O O . ASN A 1 96 ? -12.227 13.626 13.067 1.00 88.38 96 ASN A O 1
ATOM 757 N N . LEU A 1 97 ? -10.657 12.129 13.675 1.00 88.69 97 LEU A N 1
ATOM 758 C CA . LEU A 1 97 ? -11.386 11.539 14.801 1.00 88.69 97 LEU A CA 1
ATOM 759 C C . LEU A 1 97 ? -11.137 12.263 16.132 1.00 88.69 97 LEU A C 1
ATOM 761 O O . LEU A 1 97 ? -11.912 12.099 17.072 1.00 88.69 97 LEU A O 1
ATOM 765 N N . LYS A 1 98 ? -10.073 13.069 16.242 1.00 90.81 98 LYS A N 1
ATOM 766 C CA . LYS A 1 98 ? -9.692 13.716 17.503 1.00 90.81 98 LYS A CA 1
ATOM 767 C C . LYS A 1 98 ? -10.826 14.584 18.062 1.00 90.81 98 LYS A C 1
ATOM 769 O O . LYS A 1 98 ? -11.225 15.567 17.445 1.00 90.81 98 LYS A O 1
ATOM 774 N N . GLY A 1 99 ? -11.285 14.239 19.266 1.00 90.69 99 GLY A N 1
ATOM 775 C CA . GLY A 1 99 ? -12.339 14.970 19.979 1.00 90.69 99 GLY A CA 1
ATOM 776 C C . GLY A 1 99 ? -13.754 14.716 19.458 1.00 90.69 99 GLY A C 1
ATOM 777 O O . GLY A 1 99 ? -14.662 15.452 19.834 1.00 90.69 99 GLY A O 1
ATOM 778 N N . LYS A 1 100 ? -13.948 13.710 18.596 1.00 91.38 100 LYS A N 1
ATOM 779 C CA . LYS A 1 100 ? -15.270 13.279 18.140 1.00 91.38 100 LYS A CA 1
ATOM 780 C C . LYS A 1 100 ? -15.697 12.014 18.871 1.00 91.38 100 LYS A C 1
ATOM 782 O O . LYS A 1 100 ? -14.877 11.148 19.163 1.00 91.38 100 LYS A O 1
ATOM 787 N N . GLU A 1 101 ? -16.992 11.915 19.124 1.00 91.25 101 GLU A N 1
ATOM 788 C CA . GLU A 1 101 ? -17.627 10.697 19.613 1.00 91.25 101 GLU A CA 1
ATOM 789 C C . GLU A 1 101 ? -18.126 9.874 18.424 1.00 91.25 101 GLU A C 1
ATOM 791 O O . GLU A 1 101 ? -18.501 10.416 17.381 1.00 91.25 101 GLU A O 1
ATOM 796 N N . GLY A 1 102 ? -18.099 8.556 18.572 1.00 91.19 102 GLY A N 1
ATOM 797 C CA . GLY A 1 102 ? -18.456 7.628 17.514 1.00 91.19 102 GLY A CA 1
ATOM 798 C C . GLY A 1 102 ? -18.849 6.273 18.062 1.00 91.19 102 GLY A C 1
ATOM 799 O O . GLY A 1 102 ? -18.694 5.987 19.250 1.00 91.19 102 GLY A O 1
ATOM 800 N N . THR A 1 103 ? -19.346 5.426 17.174 1.00 93.94 103 THR A N 1
ATOM 801 C CA . THR A 1 103 ? -19.677 4.042 17.496 1.00 93.94 103 THR A CA 1
ATOM 802 C C . THR A 1 103 ? -18.494 3.154 17.143 1.00 93.94 103 THR A C 1
ATOM 804 O O . THR A 1 103 ? -18.029 3.162 16.005 1.00 93.94 103 THR A O 1
ATOM 807 N N . TYR A 1 104 ? -18.015 2.386 18.120 1.00 93.44 104 TYR A N 1
ATOM 808 C CA . TYR A 1 104 ? -17.043 1.323 17.891 1.00 93.44 104 TYR A CA 1
ATOM 809 C C . TYR A 1 104 ? -17.780 0.050 17.478 1.00 93.44 104 TYR A C 1
ATOM 811 O O . TYR A 1 104 ? -18.678 -0.403 18.189 1.00 93.44 104 TYR A O 1
ATOM 819 N N . ILE A 1 105 ? -17.428 -0.498 16.322 1.00 94.06 105 ILE A N 1
ATOM 820 C CA . ILE A 1 105 ? -18.076 -1.664 15.722 1.00 94.06 105 ILE A CA 1
ATOM 821 C C . ILE A 1 105 ? -17.009 -2.737 15.553 1.00 94.06 105 ILE A C 1
ATOM 823 O O . ILE A 1 105 ? -15.933 -2.459 15.035 1.00 94.06 105 ILE A O 1
ATOM 827 N N . ILE A 1 106 ? -17.304 -3.961 15.977 1.00 93.06 106 ILE A N 1
ATOM 828 C CA . ILE A 1 106 ? -16.418 -5.110 15.796 1.00 93.06 106 ILE A CA 1
ATOM 829 C C . ILE A 1 106 ? -17.181 -6.152 14.990 1.00 93.06 106 ILE A C 1
ATOM 831 O O . ILE A 1 106 ? -18.323 -6.464 15.327 1.00 93.06 106 ILE A O 1
ATOM 835 N N . ASP A 1 107 ? -16.542 -6.687 13.959 1.00 92.25 107 ASP A N 1
ATOM 836 C CA . ASP A 1 107 ? -17.040 -7.815 13.177 1.00 92.25 107 ASP A CA 1
ATOM 837 C C . ASP A 1 107 ? -15.979 -8.919 13.105 1.00 92.25 107 ASP A C 1
ATOM 839 O O . ASP A 1 107 ? -14.788 -8.670 13.316 1.00 92.25 107 ASP A O 1
ATOM 843 N N . GLY A 1 108 ? -16.398 -10.149 12.829 1.00 91.75 108 GLY A N 1
ATOM 844 C CA . GLY A 1 108 ? -15.483 -11.272 12.700 1.00 91.75 108 GLY A CA 1
ATOM 845 C C . GLY A 1 108 ? -15.987 -12.354 11.758 1.00 91.75 108 GLY A C 1
ATOM 846 O O . GLY A 1 108 ? -17.157 -12.732 11.775 1.00 91.75 108 GLY A O 1
ATOM 847 N N . TRP A 1 109 ? -15.072 -12.894 10.961 1.00 91.56 109 TRP A N 1
ATOM 848 C CA . TRP A 1 109 ? -15.328 -14.013 10.056 1.00 91.56 109 TRP A CA 1
ATOM 849 C C . TRP A 1 109 ? -14.149 -14.982 10.052 1.00 91.56 109 TRP A C 1
ATOM 851 O O . TRP A 1 109 ? -13.069 -14.683 10.556 1.00 91.56 109 TRP A O 1
ATOM 861 N N . SER A 1 110 ? -14.343 -16.165 9.475 1.00 90.44 110 SER A N 1
ATOM 862 C CA . SER A 1 110 ? -13.267 -17.138 9.289 1.00 90.44 110 SER A CA 1
ATOM 863 C C . SER A 1 110 ? -12.729 -17.085 7.862 1.00 90.44 110 SER A C 1
ATOM 865 O O . SER A 1 110 ? -13.494 -16.922 6.910 1.00 90.44 110 SER A O 1
ATOM 867 N N . ASN A 1 111 ? -11.413 -17.222 7.695 1.00 85.94 111 ASN A N 1
ATOM 868 C CA . ASN A 1 111 ? -10.820 -17.357 6.363 1.00 85.94 111 ASN A CA 1
ATOM 869 C C . ASN A 1 111 ? -11.054 -18.764 5.770 1.00 85.94 111 ASN A C 1
ATOM 871 O O . ASN A 1 111 ? -11.650 -19.637 6.401 1.00 85.94 111 ASN A O 1
ATOM 875 N N . ILE A 1 112 ? -10.540 -19.013 4.559 1.00 88.56 112 ILE A N 1
ATOM 876 C CA . ILE A 1 112 ? -10.642 -20.323 3.882 1.00 88.56 112 ILE A CA 1
ATOM 877 C C . ILE A 1 112 ? -9.966 -21.478 4.647 1.00 88.56 112 ILE A C 1
ATOM 879 O O . ILE A 1 112 ? -10.224 -22.643 4.353 1.00 88.56 112 ILE A O 1
ATOM 883 N N . HIS A 1 113 ? -9.110 -21.162 5.622 1.00 87.69 113 HIS A N 1
ATOM 884 C CA . HIS A 1 113 ? -8.427 -22.103 6.511 1.00 87.69 113 HIS A CA 1
ATOM 885 C C . HIS A 1 113 ? -9.100 -22.212 7.890 1.00 87.69 113 HIS A C 1
ATOM 887 O O . HIS A 1 113 ? -8.554 -22.846 8.790 1.00 87.69 113 HIS A O 1
ATOM 893 N N . ASN A 1 114 ? -10.297 -21.633 8.051 1.00 84.12 114 ASN A N 1
ATOM 894 C CA . ASN A 1 114 ? -11.056 -21.589 9.300 1.00 84.12 114 ASN A CA 1
ATOM 895 C C . ASN A 1 114 ? -10.335 -20.849 10.447 1.00 84.12 114 ASN A C 1
ATOM 897 O O . ASN A 1 114 ? -10.593 -21.097 11.625 1.00 84.12 114 ASN A O 1
ATOM 901 N N . GLU A 1 115 ? -9.428 -19.933 10.112 1.00 87.31 115 GLU A N 1
ATOM 902 C CA . GLU A 1 115 ? -8.762 -19.059 11.076 1.00 87.31 115 GLU A CA 1
ATOM 903 C C . GLU A 1 115 ? -9.637 -17.830 11.358 1.00 87.31 115 GLU A C 1
ATOM 905 O O . GLU A 1 115 ? -10.164 -17.245 10.403 1.00 87.31 115 GLU A O 1
ATOM 910 N N . PRO A 1 116 ? -9.806 -17.410 12.628 1.00 87.69 116 PRO A N 1
ATOM 911 C CA . PRO A 1 116 ? -10.653 -16.272 12.949 1.00 87.69 116 PRO A CA 1
ATOM 912 C C . PRO A 1 116 ? -9.959 -14.951 12.603 1.00 87.69 116 PRO A C 1
ATOM 914 O O . PRO A 1 116 ? -8.849 -14.674 13.063 1.00 87.69 116 PRO A O 1
ATOM 917 N N . ILE A 1 117 ? -10.648 -14.117 11.832 1.00 88.81 117 ILE A N 1
ATOM 918 C CA . ILE A 1 117 ? -10.281 -12.737 11.524 1.00 88.81 117 ILE A CA 1
ATOM 919 C C . ILE A 1 117 ? -11.255 -11.830 12.269 1.00 88.81 117 ILE A C 1
ATOM 921 O O . ILE A 1 117 ? -12.467 -12.012 12.167 1.00 88.81 117 ILE A O 1
ATOM 925 N N . ILE A 1 118 ? -10.724 -10.862 13.010 1.00 90.94 118 ILE A N 1
ATOM 926 C CA . ILE A 1 118 ? -11.501 -9.844 13.717 1.00 90.94 118 ILE A CA 1
ATOM 927 C C . ILE A 1 118 ? -11.170 -8.492 13.100 1.00 90.94 118 ILE A C 1
ATOM 929 O O . ILE A 1 118 ? -9.999 -8.149 12.951 1.00 90.94 118 ILE A O 1
ATOM 933 N N . VAL A 1 119 ? -12.194 -7.713 12.768 1.00 91.88 119 VAL A N 1
ATOM 934 C CA . VAL A 1 119 ? -12.043 -6.355 12.247 1.00 91.88 119 VAL A CA 1
ATOM 935 C C . VAL A 1 119 ? -12.765 -5.370 13.140 1.00 91.88 119 VAL A C 1
ATOM 937 O O . VAL A 1 119 ? -13.906 -5.585 13.546 1.00 91.88 119 VAL A O 1
ATOM 940 N N . SER A 1 120 ? -12.083 -4.272 13.432 1.00 91.75 120 SER A N 1
ATOM 941 C CA . SER A 1 120 ? -12.600 -3.188 14.250 1.00 91.75 120 SER A CA 1
ATOM 942 C C . SER A 1 120 ? -12.766 -1.926 13.418 1.00 91.75 120 SER A C 1
ATOM 944 O O . SER A 1 120 ? -11.851 -1.508 12.705 1.00 91.75 120 SER A O 1
ATOM 946 N N . PHE A 1 121 ? -13.925 -1.294 13.545 1.00 92.62 121 PHE A N 1
ATOM 947 C CA . PHE A 1 121 ? -14.288 -0.063 12.866 1.00 92.62 121 PHE A CA 1
ATOM 948 C C . PHE A 1 121 ? -14.717 1.013 13.864 1.00 92.62 121 PHE A C 1
ATOM 950 O O . PHE A 1 121 ? -15.260 0.732 14.933 1.00 92.62 121 PHE A O 1
ATOM 957 N N . ILE A 1 122 ? -14.536 2.270 13.475 1.00 92.88 122 ILE A N 1
ATOM 958 C CA . ILE A 1 122 ? -15.104 3.435 14.147 1.00 92.88 122 ILE A CA 1
ATOM 959 C C . ILE A 1 122 ? -16.001 4.160 13.153 1.00 92.88 122 ILE A C 1
ATOM 961 O O . ILE A 1 122 ? -15.549 4.564 12.083 1.00 92.88 122 ILE A O 1
ATOM 965 N N . GLN A 1 123 ? -17.266 4.352 13.516 1.00 93.00 123 GLN A N 1
ATOM 966 C CA . GLN A 1 123 ? -18.202 5.175 12.761 1.00 93.00 123 GLN A CA 1
ATOM 967 C C . GLN A 1 123 ? -18.348 6.543 13.430 1.00 93.00 123 GLN A C 1
ATOM 969 O O . GLN A 1 123 ? -18.758 6.632 14.588 1.00 93.00 123 GLN A O 1
ATOM 974 N N . VAL A 1 124 ? -18.049 7.614 12.694 1.00 93.06 124 VAL A N 1
ATOM 975 C CA . VAL A 1 124 ? -18.205 9.004 13.153 1.00 93.06 124 VAL A CA 1
ATOM 976 C C . VAL A 1 124 ? -18.873 9.819 12.056 1.00 93.06 124 VAL A C 1
ATOM 978 O O . VAL A 1 124 ? -18.371 9.890 10.939 1.00 93.06 124 VAL A O 1
ATOM 981 N N . ASN A 1 125 ? -19.985 10.482 12.382 1.00 89.69 125 ASN A N 1
ATOM 982 C CA . ASN A 1 125 ? -20.718 11.372 11.470 1.00 89.69 125 ASN A CA 1
ATOM 983 C C . ASN A 1 125 ? -21.100 10.731 10.118 1.00 89.69 125 ASN A C 1
ATOM 985 O O . ASN A 1 125 ? -21.077 11.403 9.093 1.00 89.69 125 ASN A O 1
ATOM 989 N N . GLY A 1 126 ? -21.441 9.438 10.110 1.00 87.31 126 GLY A N 1
ATOM 990 C CA . GLY A 1 126 ? -21.814 8.708 8.890 1.00 87.31 126 GLY A CA 1
ATOM 991 C C . GLY A 1 126 ? -20.636 8.131 8.097 1.00 87.31 126 GLY A C 1
ATOM 992 O O . GLY A 1 126 ? -20.867 7.315 7.213 1.00 87.31 126 GLY A O 1
ATOM 993 N N . GLU A 1 127 ? -19.398 8.473 8.457 1.00 90.38 127 GLU A N 1
ATOM 994 C CA . GLU A 1 127 ? -18.182 7.922 7.854 1.00 90.38 127 GLU A CA 1
ATOM 995 C C . GLU A 1 127 ? -17.663 6.732 8.666 1.00 90.38 127 GLU A C 1
ATOM 997 O O . GLU A 1 127 ? -17.677 6.764 9.902 1.00 90.38 127 GLU A O 1
ATOM 1002 N N . LEU A 1 128 ? -17.185 5.697 7.972 1.00 90.75 128 LEU A N 1
ATOM 1003 C CA . LEU A 1 128 ? -16.638 4.480 8.568 1.00 90.75 128 LEU A CA 1
ATOM 1004 C C . LEU A 1 128 ? -15.117 4.443 8.404 1.00 90.75 128 LEU A C 1
ATOM 1006 O O . LEU A 1 128 ? -14.597 4.572 7.298 1.00 90.75 128 LEU A O 1
ATOM 1010 N N . TYR A 1 129 ? -14.411 4.204 9.503 1.00 90.38 129 TYR A N 1
ATOM 1011 C CA . TYR A 1 129 ? -12.958 4.090 9.540 1.00 90.38 129 TYR A CA 1
ATOM 1012 C C . TYR A 1 129 ? -12.573 2.698 10.025 1.00 90.38 129 TYR A C 1
ATOM 1014 O O . TYR A 1 129 ? -13.056 2.259 11.066 1.00 90.38 129 TYR A O 1
ATOM 1022 N N . ILE A 1 130 ? -11.690 2.013 9.299 1.00 88.06 130 ILE A N 1
ATOM 1023 C CA . ILE A 1 130 ? -11.062 0.780 9.789 1.00 88.06 130 ILE A CA 1
ATOM 1024 C C . ILE A 1 130 ? -10.005 1.177 10.818 1.00 88.06 130 ILE A C 1
ATOM 1026 O O . ILE A 1 130 ? -9.178 2.048 10.549 1.00 88.06 130 ILE A O 1
ATOM 1030 N N . VAL A 1 131 ? -10.054 0.552 11.989 1.00 87.00 131 VAL A N 1
ATOM 1031 C CA . VAL A 1 131 ? -9.072 0.743 13.061 1.00 87.00 131 VAL A CA 1
ATOM 1032 C C . VAL A 1 131 ? -8.013 -0.337 12.993 1.00 87.00 131 VAL A C 1
ATOM 1034 O O . VAL A 1 131 ? -6.827 -0.028 12.995 1.00 87.00 131 VAL A O 1
ATOM 1037 N N . ASP A 1 132 ? -8.453 -1.592 12.948 1.00 86.31 132 ASP A N 1
ATOM 1038 C CA . ASP A 1 132 ? -7.558 -2.733 13.048 1.00 86.31 132 ASP A CA 1
ATOM 1039 C C . ASP A 1 132 ? -8.172 -3.987 12.424 1.00 86.31 132 ASP A C 1
ATOM 1041 O O . ASP A 1 132 ? -9.399 -4.146 12.393 1.00 86.31 132 ASP A O 1
ATOM 1045 N N . VAL A 1 133 ? -7.304 -4.865 11.930 1.00 86.50 133 VAL A N 1
ATOM 1046 C CA . VAL A 1 133 ? -7.635 -6.164 11.342 1.00 86.50 133 VAL A CA 1
ATOM 1047 C C . VAL A 1 133 ? -6.667 -7.185 11.925 1.00 86.50 133 VAL A C 1
ATOM 1049 O O . VAL A 1 133 ? -5.495 -7.228 11.556 1.00 86.50 133 VAL A O 1
ATOM 1052 N N . GLU A 1 134 ? -7.171 -8.043 12.802 1.00 86.88 134 GLU A N 1
ATOM 1053 C CA . GLU A 1 134 ? -6.378 -9.049 13.501 1.00 86.88 134 GLU A CA 1
ATOM 1054 C C . GLU A 1 13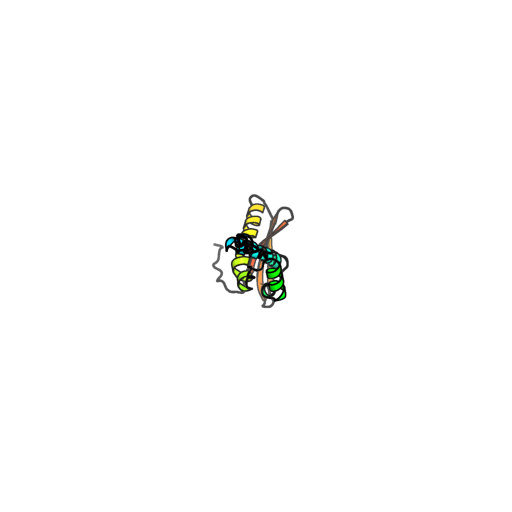4 ? -6.704 -10.447 12.967 1.00 86.88 134 GLU A C 1
ATOM 1056 O O . GLU A 1 134 ? -7.846 -10.910 13.039 1.00 86.88 134 GLU A O 1
ATOM 1061 N N . ASN A 1 135 ? -5.691 -11.151 12.448 1.00 82.31 135 ASN A N 1
ATOM 1062 C CA . ASN A 1 135 ? -5.793 -12.585 12.171 1.00 82.31 135 ASN A CA 1
ATOM 1063 C C . ASN A 1 135 ? -5.343 -13.362 13.413 1.00 82.31 135 ASN A C 1
ATOM 1065 O O . ASN A 1 135 ? -4.156 -13.450 13.724 1.00 82.31 135 ASN A O 1
ATOM 1069 N N . THR A 1 136 ? -6.304 -13.970 14.099 1.00 73.56 136 THR A N 1
ATOM 1070 C CA . THR A 1 136 ? -6.077 -14.699 15.354 1.00 73.56 136 THR A CA 1
ATOM 1071 C C . THR A 1 136 ? -5.715 -16.177 15.160 1.00 73.56 136 THR A C 1
ATOM 1073 O O . THR A 1 136 ? -5.431 -16.863 16.144 1.00 73.56 136 THR A O 1
ATOM 1076 N N . GLY A 1 137 ? -5.671 -16.684 13.920 1.00 62.00 137 GLY A N 1
ATOM 1077 C CA . GLY A 1 137 ? -5.237 -18.058 13.623 1.00 62.00 137 GLY A CA 1
ATOM 1078 C C . GLY A 1 137 ? -3.720 -18.245 13.609 1.00 62.00 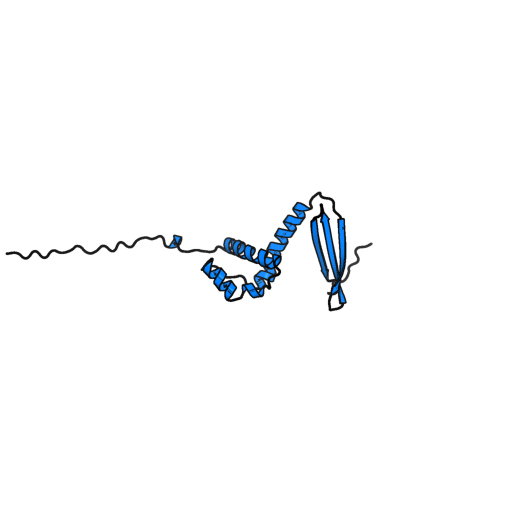137 GLY A C 1
ATOM 1079 O O . GLY A 1 137 ? -3.219 -19.313 13.962 1.00 62.00 137 GLY A O 1
ATOM 1080 N N . ALA A 1 138 ? -2.971 -17.188 13.294 1.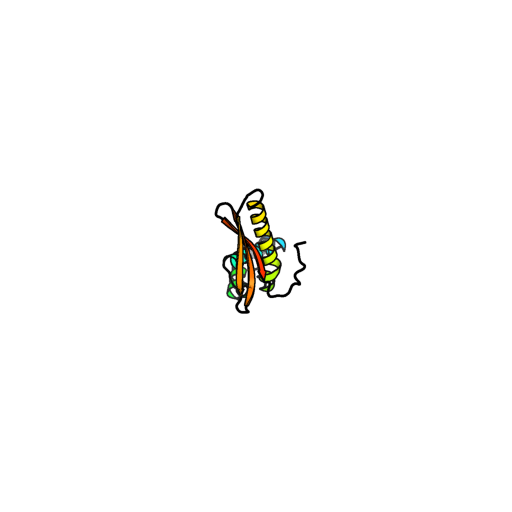00 58.06 138 ALA A N 1
ATOM 1081 C CA . ALA A 1 138 ? -1.518 -17.184 13.380 1.00 58.06 138 ALA A CA 1
ATOM 1082 C C . ALA A 1 138 ? -1.100 -16.885 14.829 1.00 58.06 138 ALA A C 1
ATOM 1084 O O . ALA A 1 138 ? -1.024 -15.737 15.254 1.00 58.06 138 ALA A O 1
ATOM 1085 N N . THR A 1 139 ? -0.862 -17.931 15.618 1.00 52.59 139 THR A N 1
ATOM 1086 C CA . THR A 1 139 ? -0.486 -17.868 17.040 1.00 52.59 139 THR A CA 1
ATOM 1087 C C . THR A 1 139 ? 0.402 -16.671 17.427 1.00 52.59 139 THR A C 1
ATOM 1089 O O . THR A 1 139 ? 1.617 -16.692 17.222 1.00 52.59 139 THR A O 1
ATOM 1092 N N . LYS A 1 140 ? -0.172 -15.704 18.151 1.00 46.38 140 LYS A N 1
ATOM 1093 C CA . LYS A 1 140 ? 0.509 -15.015 19.254 1.00 46.38 140 LYS A CA 1
ATOM 1094 C C . LYS A 1 140 ? -0.187 -15.434 20.542 1.00 46.38 140 LYS A C 1
ATOM 1096 O O . LYS A 1 140 ? -1.401 -15.322 20.668 1.00 46.38 140 LYS A O 1
ATOM 1101 N N . LYS A 1 141 ? 0.588 -15.984 21.483 1.00 40.12 141 LYS A N 1
ATOM 1102 C CA . LYS A 1 141 ? 0.120 -16.359 22.823 1.00 40.12 141 LYS A CA 1
ATOM 1103 C C . LYS A 1 141 ? -0.695 -15.205 23.410 1.00 40.12 141 LYS A C 1
ATOM 1105 O O . LYS A 1 141 ? -0.150 -14.138 23.666 1.00 40.12 141 LYS A O 1
ATOM 1110 N N . PHE A 1 142 ? -1.978 -15.460 23.630 1.00 36.03 142 PHE A N 1
ATOM 1111 C CA . PHE A 1 142 ? -2.909 -14.585 24.327 1.00 36.03 142 PHE A CA 1
ATOM 1112 C C . PHE A 1 142 ? -2.396 -14.375 25.765 1.00 36.03 142 PHE A C 1
ATOM 1114 O O . PHE A 1 142 ? -2.650 -15.189 26.656 1.00 36.03 142 PHE A O 1
ATOM 1121 N N . SER A 1 143 ? -1.620 -13.320 26.022 1.00 35.97 143 SER A N 1
ATOM 1122 C CA . SER A 1 143 ? -1.458 -12.831 27.390 1.00 35.97 143 SER A CA 1
ATOM 1123 C C . SER A 1 143 ? -2.757 -12.124 27.754 1.00 35.97 143 SER A C 1
ATOM 1125 O O . SER A 1 143 ? -3.055 -11.056 27.229 1.00 35.97 143 SER A O 1
ATOM 1127 N N . ARG A 1 144 ? -3.548 -12.782 28.605 1.00 36.06 144 ARG A N 1
ATOM 1128 C CA . ARG A 1 144 ? -4.781 -12.275 29.217 1.00 36.06 144 ARG A CA 1
ATOM 1129 C C . ARG A 1 144 ? -4.622 -10.809 29.640 1.00 36.06 144 ARG A C 1
ATOM 1131 O O . ARG A 1 144 ? -3.830 -10.527 30.533 1.00 36.06 144 ARG A O 1
ATOM 1138 N N . ILE A 1 145 ? -5.419 -9.914 29.064 1.00 43.38 145 ILE A N 1
ATOM 1139 C CA . ILE A 1 145 ? -5.677 -8.579 29.620 1.00 43.38 145 ILE A CA 1
ATOM 1140 C C . ILE A 1 145 ? -7.158 -8.528 29.988 1.00 43.38 145 ILE A C 1
ATOM 1142 O O . ILE A 1 145 ? -7.951 -7.891 29.318 1.00 43.38 145 ILE A O 1
ATOM 1146 N N . PHE A 1 146 ? -7.520 -9.296 31.012 1.00 36.12 146 PHE A N 1
ATOM 1147 C CA . PHE A 1 146 ? -8.612 -9.001 31.938 1.00 36.12 146 PHE A CA 1
ATOM 1148 C C . PHE A 1 146 ? -8.249 -9.716 33.240 1.00 36.12 146 PHE A C 1
ATOM 1150 O O . PHE A 1 146 ? -8.344 -10.941 33.352 1.00 36.12 146 PHE A O 1
ATOM 1157 N N . SER A 1 147 ? -7.728 -8.925 34.170 1.00 35.12 147 SER A N 1
ATOM 1158 C CA . SER A 1 147 ? -7.599 -9.181 35.600 1.00 35.12 147 SER A CA 1
ATOM 1159 C C . SER A 1 147 ? -7.974 -7.892 36.307 1.00 35.12 147 SER A C 1
ATOM 1161 O O . SER A 1 147 ? -7.748 -6.817 35.710 1.00 35.12 147 SER A O 1
#

Secondary structure (DSSP, 8-state):
-------PPP---------GGGG-----HHHHHHHHHHHHHHHHHTT--GGGGGSHHHHHHHHHH-TT--PPPHHHHHTHHHHHHHHHHHHHHHHHHTT---EEEEEEEE-TT--EEEEEEEEETTEEEEEEEEE-SS---------

Sequence (147 aa):
MMDEEVDQPPVKIQCLEGNIKKFISKTSDKDKMMIDLAPAKTFYACNIPFAVVESESYRNLTHILRLSFKSPSCKEMADPLLDAVYNEMNGLVCKNLKGKEGTYIIDGWSNIHNEPIIVSFIQVNGELYIVDVENTGATKKFSRIFS